Protein AF-A0A6I1F7B3-F1 (afdb_monomer_lite)

pLDDT: mean 81.59, std 12.45, range [43.19, 94.38]

Secondary structure (DSSP, 8-state):
-----EEEEEEE-SS--HHHHHHHHHHHHHHHSGGGTT--EEEEEEEEEEESS-S---SS-TTTHHHHTTTEEEEEEEEETT-SSPEEEEEE-

Sequence (93 aa):
MDILAVVEMKYKYDTNDDPFKKDIVKVKNYIRNPEYKNCLYYLAFIHEVVNPDDKEYSWLTQRDLKWANGQVTELNGYFIEGNDEPVFQIISY

Radius of gyration: 13.92 Å; chains: 1; bounding box: 35×25×32 Å

Foldseek 3Di:
DAPEEDEDEDDDPDPDCVVLVVVLVVVLVLCVDPVHVRAAYEYEYEDADAAADPDDDDPDDPVSCVRQAPRYKYWYWYHYPPDPDIDTDIDHD

Structure (mmCIF, N/CA/C/O backbone):
data_AF-A0A6I1F7B3-F1
#
_entry.id   AF-A0A6I1F7B3-F1
#
loop_
_atom_site.group_PDB
_atom_site.id
_atom_site.type_symbol
_atom_site.label_atom_id
_atom_site.label_alt_id
_atom_site.label_comp_id
_atom_site.label_asym_id
_atom_site.label_entity_id
_atom_site.label_seq_id
_atom_site.pdbx_PDB_ins_code
_atom_site.Cartn_x
_atom_site.Cartn_y
_atom_site.Cartn_z
_atom_site.occupancy
_atom_site.B_iso_or_equiv
_atom_site.auth_seq_id
_atom_site.auth_comp_id
_atom_site.auth_asym_id
_atom_site.auth_atom_id
_atom_site.pdbx_PDB_model_num
ATOM 1 N N . MET A 1 1 ? -14.210 -13.311 15.786 1.00 43.19 1 MET A N 1
ATOM 2 C CA . MET A 1 1 ? -14.213 -13.876 14.427 1.00 43.19 1 MET A CA 1
ATOM 3 C C . MET A 1 1 ? -13.441 -12.895 13.582 1.00 43.19 1 MET A C 1
ATOM 5 O O . MET A 1 1 ? -13.864 -11.757 13.426 1.00 43.19 1 MET A O 1
ATOM 9 N N . ASP A 1 2 ? -12.238 -13.327 13.248 1.00 50.31 2 ASP A N 1
ATOM 10 C CA . ASP A 1 2 ? -11.089 -12.537 12.839 1.00 50.31 2 ASP A CA 1
ATOM 11 C C . ASP A 1 2 ? -11.072 -12.422 11.319 1.00 50.31 2 ASP A C 1
ATOM 13 O O . ASP A 1 2 ? -11.028 -13.436 10.621 1.00 50.31 2 ASP A O 1
ATOM 17 N N . ILE A 1 3 ? -11.140 -11.202 10.788 1.00 52.19 3 ILE A N 1
ATOM 18 C CA . ILE A 1 3 ? -10.854 -11.006 9.370 1.00 52.19 3 ILE A CA 1
ATOM 19 C C . ILE A 1 3 ? -9.333 -11.030 9.207 1.00 52.19 3 ILE A C 1
ATOM 21 O O . ILE A 1 3 ? -8.591 -10.229 9.772 1.00 52.19 3 ILE A O 1
ATOM 25 N N . LEU A 1 4 ? -8.931 -12.063 8.468 1.00 61.84 4 LEU A N 1
ATOM 26 C CA . LEU A 1 4 ? -7.613 -12.685 8.401 1.00 61.84 4 LEU A CA 1
ATOM 27 C C . LEU A 1 4 ? -6.623 -11.925 7.506 1.00 61.84 4 LEU A C 1
ATOM 29 O O . LEU A 1 4 ? -5.424 -11.996 7.732 1.00 61.84 4 LEU A O 1
ATOM 33 N N . ALA A 1 5 ? -7.120 -11.214 6.497 1.00 57.47 5 ALA A N 1
ATOM 34 C CA . ALA A 1 5 ? -6.381 -10.296 5.634 1.00 57.47 5 ALA A CA 1
ATOM 35 C C . ALA A 1 5 ? -7.368 -9.722 4.609 1.00 57.47 5 ALA A C 1
ATOM 37 O O . ALA A 1 5 ? -8.194 -10.463 4.073 1.00 57.47 5 ALA A O 1
ATOM 38 N N . VAL A 1 6 ? -7.265 -8.435 4.284 1.00 63.59 6 VAL A N 1
ATOM 39 C CA . VAL A 1 6 ? -7.798 -7.906 3.018 1.00 63.59 6 VAL A CA 1
ATOM 40 C C . VAL A 1 6 ? -6.617 -7.786 2.071 1.00 63.59 6 VAL A C 1
ATOM 42 O O . VAL A 1 6 ? -5.689 -7.045 2.377 1.00 63.59 6 VAL A O 1
ATOM 45 N N . VAL A 1 7 ? -6.646 -8.534 0.967 1.00 62.53 7 VAL A N 1
ATOM 46 C CA . VAL A 1 7 ? -5.627 -8.481 -0.087 1.00 62.53 7 VAL A CA 1
ATOM 47 C C . VAL A 1 7 ? -6.278 -7.902 -1.333 1.00 62.53 7 VAL A C 1
ATOM 49 O O . VAL A 1 7 ? -7.171 -8.519 -1.916 1.00 62.53 7 VAL A O 1
ATOM 52 N N . GLU A 1 8 ? -5.836 -6.722 -1.747 1.00 60.69 8 GLU A N 1
ATOM 53 C CA . GLU A 1 8 ? -6.196 -6.166 -3.050 1.00 60.69 8 GLU A CA 1
ATOM 54 C C . GLU A 1 8 ? -5.011 -6.338 -3.986 1.00 60.69 8 GLU A C 1
ATOM 56 O O . GLU A 1 8 ? -3.975 -5.728 -3.760 1.00 60.69 8 GLU A O 1
ATOM 61 N N . MET A 1 9 ? -5.164 -7.189 -5.006 1.00 57.03 9 MET A N 1
ATOM 62 C CA . MET A 1 9 ? -4.194 -7.351 -6.089 1.00 57.03 9 MET A CA 1
ATOM 63 C C . MET A 1 9 ? -4.711 -6.663 -7.343 1.00 57.03 9 MET A C 1
ATOM 65 O O . MET A 1 9 ? -5.813 -6.961 -7.816 1.00 57.03 9 MET A O 1
ATOM 69 N N . LYS A 1 10 ? -3.903 -5.768 -7.910 1.00 63.28 10 LYS A N 1
ATOM 70 C CA . LYS A 1 10 ? -4.193 -5.150 -9.205 1.00 63.28 10 LYS A CA 1
ATOM 71 C C . LYS A 1 10 ? -2.994 -5.231 -10.132 1.00 63.28 10 LYS A C 1
ATOM 73 O O . LYS A 1 10 ? -1.880 -4.900 -9.749 1.00 63.28 10 LYS A O 1
ATOM 78 N N . TYR A 1 11 ? -3.292 -5.638 -11.361 1.00 56.94 11 TYR A N 1
ATOM 79 C CA . TYR A 1 11 ? -2.395 -5.640 -12.508 1.00 56.94 11 TYR A CA 1
ATOM 80 C C . TYR A 1 11 ? -2.776 -4.479 -13.428 1.00 56.94 11 TYR A C 1
ATOM 82 O O . TYR A 1 11 ? -3.934 -4.408 -13.866 1.00 56.94 11 TYR A O 1
ATOM 90 N N . LYS A 1 12 ? -1.852 -3.545 -13.680 1.00 59.09 12 LYS A N 1
ATOM 91 C CA . LYS A 1 12 ? -2.095 -2.377 -14.541 1.00 59.09 12 LYS A CA 1
ATOM 92 C C . LYS A 1 12 ? -0.841 -1.991 -15.321 1.00 59.09 12 LYS A C 1
ATOM 94 O O . LYS A 1 12 ? 0.198 -1.730 -14.729 1.00 59.09 12 LYS A O 1
ATOM 99 N N . TYR A 1 13 ? -1.008 -1.898 -16.638 1.00 55.31 13 TYR A N 1
ATOM 100 C CA . TYR A 1 13 ? -0.026 -1.421 -17.614 1.00 55.31 13 TYR A CA 1
ATOM 101 C C . TYR A 1 13 ? -0.346 0.035 -18.009 1.00 55.31 13 TYR A C 1
ATOM 103 O O . TYR A 1 13 ? -0.593 0.348 -19.168 1.00 55.31 13 TYR A O 1
ATOM 111 N N . ASP A 1 14 ? -0.498 0.928 -17.032 1.00 56.38 14 ASP A N 1
ATOM 112 C CA . ASP A 1 14 ? -0.814 2.335 -17.305 1.00 56.38 14 ASP A CA 1
ATOM 113 C C . ASP A 1 14 ? -0.143 3.230 -16.260 1.00 56.38 14 ASP A C 1
ATOM 115 O O . ASP A 1 14 ? -0.014 2.841 -15.104 1.00 56.38 14 ASP A O 1
ATOM 119 N N . THR A 1 15 ? 0.226 4.446 -16.659 1.00 60.75 15 THR A N 1
ATOM 120 C CA . THR A 1 15 ? 0.827 5.483 -15.792 1.00 60.75 15 THR A CA 1
ATOM 121 C C . THR A 1 15 ? -0.179 6.106 -14.817 1.00 60.75 15 THR A C 1
ATOM 123 O O . THR A 1 15 ? 0.138 7.032 -14.070 1.00 60.75 15 THR A O 1
ATOM 126 N N . ASN A 1 16 ? -1.429 5.640 -14.847 1.00 75.88 16 ASN A N 1
ATOM 127 C CA . ASN A 1 16 ? -2.490 6.143 -13.999 1.00 75.88 16 ASN A CA 1
ATOM 128 C C . ASN A 1 16 ? -2.517 5.437 -12.636 1.00 75.88 16 ASN A C 1
ATOM 130 O O . ASN A 1 16 ? -3.072 4.343 -12.495 1.00 75.88 16 ASN A O 1
ATOM 134 N N . ASP A 1 17 ? -2.031 6.144 -11.616 1.00 81.50 17 ASP A N 1
ATOM 135 C CA . ASP A 1 17 ? -2.011 5.679 -10.226 1.00 81.50 17 ASP A CA 1
ATOM 136 C C . ASP A 1 17 ? -3.375 5.691 -9.511 1.00 81.50 17 ASP A C 1
ATOM 138 O O . ASP A 1 17 ? -3.510 5.159 -8.403 1.00 81.50 17 ASP A O 1
ATOM 142 N N . ASP A 1 18 ? -4.405 6.325 -10.082 1.00 84.50 18 ASP A N 1
ATOM 143 C CA . ASP A 1 18 ? -5.720 6.485 -9.440 1.00 84.50 18 ASP A CA 1
ATOM 144 C C . ASP A 1 18 ? -6.319 5.186 -8.884 1.00 84.50 18 ASP A C 1
ATOM 146 O O . ASP A 1 18 ? -6.937 5.214 -7.814 1.00 84.50 18 ASP A O 1
ATOM 150 N N . PRO A 1 19 ? -6.191 4.032 -9.559 1.00 80.69 19 PRO A N 1
ATOM 151 C CA . PRO A 1 19 ? -6.719 2.781 -9.046 1.00 80.69 19 PRO A CA 1
ATOM 152 C C . PRO A 1 19 ? -6.021 2.298 -7.773 1.00 80.69 19 PRO A C 1
ATOM 154 O O . PRO A 1 19 ? -6.716 1.751 -6.920 1.00 80.69 19 PRO A O 1
ATOM 157 N N . PHE A 1 20 ? -4.708 2.520 -7.641 1.00 84.25 20 PHE A N 1
ATOM 158 C CA . PHE A 1 20 ? -3.942 2.214 -6.429 1.00 84.25 20 PHE A CA 1
ATOM 159 C C . PHE A 1 20 ? -4.337 3.178 -5.303 1.00 84.25 20 PHE A C 1
ATOM 161 O O . PHE A 1 20 ? -4.659 2.763 -4.191 1.00 84.25 20 PHE A O 1
ATOM 168 N N . LYS A 1 21 ? -4.466 4.476 -5.615 1.00 88.94 21 LYS A N 1
ATOM 169 C CA . LYS A 1 21 ? -4.927 5.500 -4.656 1.00 88.94 21 LYS A CA 1
ATOM 170 C C . LYS A 1 21 ? -6.331 5.212 -4.116 1.00 88.94 21 LYS A C 1
ATOM 172 O O . LYS A 1 21 ? -6.593 5.416 -2.930 1.00 88.94 21 LYS A O 1
ATOM 177 N N . LYS A 1 22 ? -7.244 4.725 -4.963 1.00 88.56 22 LYS A N 1
ATOM 178 C CA . LYS A 1 22 ? -8.602 4.325 -4.550 1.00 88.56 22 LYS A CA 1
ATOM 179 C C . LYS A 1 22 ? -8.588 3.157 -3.563 1.00 88.56 22 LYS A C 1
ATOM 181 O O . LYS A 1 22 ? -9.372 3.178 -2.615 1.00 88.56 22 LYS A O 1
ATOM 186 N N . ASP A 1 23 ? -7.690 2.199 -3.751 1.00 87.81 23 ASP A N 1
ATOM 187 C CA . ASP A 1 23 ? -7.534 1.046 -2.857 1.00 87.81 23 ASP A CA 1
ATOM 188 C C . ASP A 1 23 ? -6.966 1.456 -1.496 1.00 87.81 23 ASP A C 1
ATOM 190 O O . ASP A 1 23 ? -7.504 1.076 -0.457 1.00 87.81 23 ASP A O 1
ATOM 194 N N . ILE A 1 24 ? -5.987 2.366 -1.472 1.00 91.56 24 ILE A N 1
ATOM 195 C CA . ILE A 1 24 ? -5.481 2.956 -0.220 1.00 91.56 24 ILE A CA 1
ATOM 196 C C . ILE A 1 24 ? -6.620 3.626 0.565 1.00 91.56 24 ILE A C 1
ATOM 198 O O . ILE A 1 24 ? -6.768 3.420 1.772 1.00 91.56 24 ILE A O 1
ATOM 202 N N . VAL A 1 25 ? -7.470 4.410 -0.112 1.00 93.31 25 VAL A N 1
ATOM 203 C CA . VAL A 1 25 ? -8.642 5.045 0.519 1.00 93.31 25 VAL A CA 1
ATOM 204 C C . VAL A 1 25 ? -9.631 3.999 1.036 1.00 93.31 25 VAL A C 1
ATOM 206 O O . VAL A 1 25 ? -10.194 4.168 2.121 1.00 93.31 25 VAL A O 1
ATOM 209 N N . LYS A 1 26 ? -9.839 2.914 0.291 1.00 89.75 26 LYS A N 1
ATOM 210 C CA . LYS A 1 26 ? -10.726 1.819 0.686 1.00 89.75 26 LYS A CA 1
ATOM 211 C C . LYS A 1 26 ? -10.215 1.103 1.941 1.00 89.75 26 LYS A C 1
ATOM 213 O O . LYS A 1 26 ? -10.977 0.982 2.900 1.00 89.75 26 LYS A O 1
ATOM 218 N N . VAL A 1 27 ? -8.935 0.734 1.990 1.00 90.31 27 VAL A N 1
ATOM 219 C CA . VAL A 1 27 ? -8.298 0.124 3.173 1.00 90.31 27 VAL A CA 1
ATOM 220 C C . VAL A 1 27 ? -8.366 1.050 4.385 1.00 90.31 27 VAL A C 1
ATOM 222 O O . VAL A 1 27 ? -8.778 0.631 5.467 1.00 90.31 27 VAL A O 1
ATOM 225 N N . LYS A 1 28 ? -8.083 2.342 4.201 1.00 93.00 28 LYS A N 1
ATOM 226 C CA . LYS A 1 28 ? -8.233 3.348 5.259 1.00 93.00 28 LYS A CA 1
ATOM 227 C C . LYS A 1 28 ? -9.652 3.407 5.824 1.00 93.00 28 LYS A C 1
ATOM 229 O O . LYS A 1 28 ? -9.831 3.598 7.028 1.00 93.00 28 LYS A O 1
ATOM 234 N N . ASN A 1 29 ? -10.666 3.270 4.972 1.00 92.12 29 ASN A N 1
ATOM 235 C CA . ASN A 1 29 ? -12.060 3.238 5.408 1.00 92.12 29 ASN A CA 1
ATOM 236 C C . ASN A 1 29 ? -12.391 1.943 6.160 1.00 92.12 29 ASN A C 1
ATOM 238 O O . ASN A 1 29 ? -13.131 2.007 7.141 1.00 92.12 29 ASN A O 1
ATOM 242 N N . TYR A 1 30 ? -11.819 0.802 5.764 1.00 88.94 30 TYR A N 1
ATOM 243 C CA . TYR A 1 30 ? -11.976 -0.447 6.510 1.00 88.94 30 TYR A CA 1
ATOM 244 C C . TYR A 1 30 ? -11.355 -0.378 7.902 1.00 88.94 30 TYR A C 1
ATOM 246 O O . TYR A 1 30 ? -12.042 -0.695 8.867 1.00 88.94 30 TYR A O 1
ATOM 254 N N . ILE A 1 31 ? -10.134 0.144 8.034 1.00 89.19 31 ILE A N 1
ATOM 255 C CA . ILE A 1 31 ? -9.467 0.321 9.338 1.00 8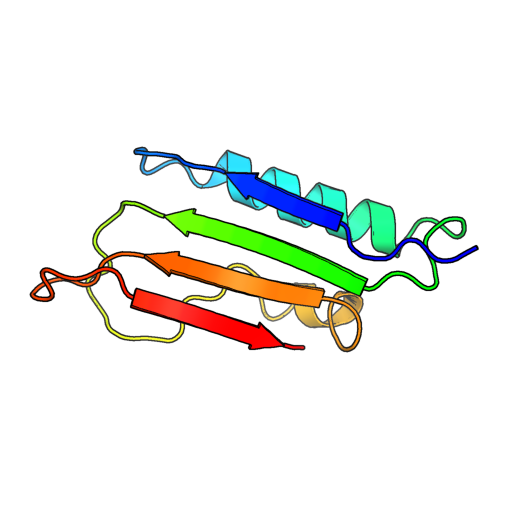9.19 31 ILE A CA 1
ATOM 256 C C . ILE A 1 31 ? -10.299 1.174 10.299 1.00 89.19 31 ILE A C 1
ATOM 258 O O . ILE A 1 31 ? -10.323 0.940 11.505 1.00 89.19 31 ILE A O 1
ATOM 262 N N . ARG A 1 32 ? -11.011 2.169 9.766 1.00 90.69 32 ARG A N 1
ATOM 263 C CA . ARG A 1 32 ? -11.877 3.056 10.553 1.00 90.69 32 ARG A CA 1
ATOM 264 C C . ARG A 1 32 ? -13.227 2.441 10.909 1.00 90.69 32 ARG A C 1
ATOM 266 O O . ARG A 1 32 ? -13.924 3.009 11.747 1.00 90.69 32 ARG A O 1
ATOM 273 N N . ASN A 1 33 ? -13.618 1.335 10.282 1.00 88.19 33 ASN A N 1
ATOM 274 C CA . ASN A 1 33 ? -14.871 0.662 10.586 1.00 88.19 33 ASN A CA 1
ATOM 275 C C . ASN A 1 33 ? -14.698 -0.198 11.856 1.00 88.19 33 ASN A C 1
ATOM 277 O O . ASN A 1 33 ? -13.867 -1.109 11.860 1.00 88.19 33 ASN A O 1
ATOM 281 N N . PRO A 1 34 ? -15.492 0.033 12.923 1.00 86.00 34 PRO A N 1
ATOM 282 C CA . PRO A 1 34 ? -15.423 -0.754 14.156 1.00 86.00 34 PRO A CA 1
ATOM 283 C C . PRO A 1 34 ? -15.588 -2.266 13.955 1.00 86.00 34 PRO A C 1
ATOM 285 O O . PRO A 1 34 ? -15.037 -3.042 14.735 1.00 86.00 34 PRO A O 1
ATOM 288 N N . GLU A 1 35 ? -16.306 -2.681 12.908 1.00 84.62 35 GLU A N 1
ATOM 289 C CA . GLU A 1 35 ? -16.496 -4.087 12.530 1.00 84.62 35 GLU A CA 1
ATOM 290 C C . GLU A 1 35 ? -15.175 -4.781 12.150 1.00 84.62 35 GLU A C 1
ATOM 292 O O . GLU A 1 35 ? -15.024 -5.983 12.355 1.00 84.62 35 GLU A O 1
ATOM 297 N N . TYR A 1 36 ? -14.184 -4.015 11.680 1.00 81.25 36 TYR A N 1
ATOM 298 C CA . TYR A 1 36 ? -12.897 -4.508 11.180 1.00 81.25 36 TYR A CA 1
ATOM 299 C C . TYR A 1 36 ? -11.700 -4.054 12.032 1.00 81.25 36 TYR A C 1
ATOM 301 O O . TYR A 1 36 ? -10.551 -4.097 11.587 1.00 81.25 36 TYR A O 1
ATOM 309 N N . LYS A 1 37 ? -11.950 -3.644 13.282 1.00 76.56 37 LYS A N 1
ATOM 310 C CA . LYS A 1 37 ? -10.943 -3.117 14.222 1.00 76.56 37 LYS A CA 1
ATOM 311 C C . LYS A 1 37 ? -9.698 -4.007 14.386 1.00 76.56 37 LYS A C 1
ATOM 313 O O . LYS A 1 37 ? -8.612 -3.482 14.605 1.00 76.56 37 LYS A O 1
ATOM 318 N N . ASN A 1 38 ? -9.857 -5.329 14.330 1.00 81.25 38 ASN A N 1
ATOM 319 C CA . ASN A 1 38 ? -8.795 -6.293 14.645 1.00 81.25 38 ASN A CA 1
ATOM 320 C C . ASN A 1 38 ? -8.155 -6.932 13.397 1.00 81.25 38 ASN A C 1
ATOM 322 O O . ASN A 1 38 ? -7.539 -7.987 13.514 1.00 81.25 38 ASN A O 1
ATOM 326 N N . CYS A 1 39 ? -8.325 -6.348 12.208 1.00 86.06 39 CYS A N 1
ATOM 327 C CA . CYS A 1 39 ? -7.768 -6.919 10.978 1.00 86.06 39 CYS A CA 1
ATOM 328 C C . CYS A 1 39 ? -6.355 -6.399 10.701 1.00 86.06 39 CYS A C 1
ATOM 330 O O . CYS A 1 39 ? -6.038 -5.248 11.011 1.00 86.06 39 CYS A O 1
ATOM 332 N N . LEU A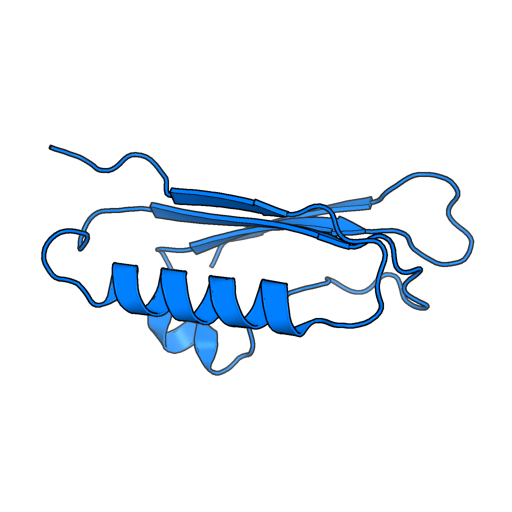 1 40 ? -5.556 -7.233 10.036 1.00 87.69 40 LEU A N 1
ATOM 333 C CA . LEU A 1 40 ? -4.370 -6.807 9.297 1.00 87.69 40 LEU A CA 1
ATOM 334 C C . LEU A 1 40 ? -4.745 -6.598 7.826 1.00 87.69 40 LEU A C 1
ATOM 336 O O . LEU A 1 40 ? -5.585 -7.315 7.272 1.00 87.69 40 LEU A O 1
ATOM 340 N N . TYR A 1 41 ? -4.125 -5.612 7.193 1.00 88.81 41 TYR A N 1
ATOM 341 C CA . TYR A 1 41 ? -4.445 -5.185 5.838 1.00 88.81 41 TYR A CA 1
ATOM 342 C C . TYR A 1 41 ? -3.214 -5.302 4.950 1.00 88.81 41 TYR A C 1
ATOM 344 O O . T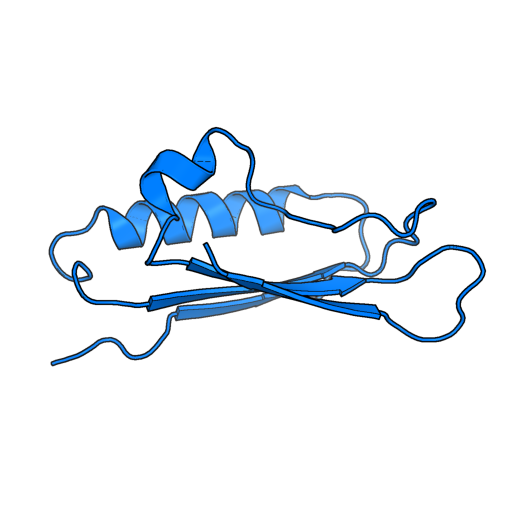YR A 1 41 ? -2.130 -4.869 5.329 1.00 88.81 41 TYR A O 1
ATOM 352 N N . TYR A 1 42 ? -3.388 -5.859 3.754 1.00 89.06 42 TYR A N 1
ATOM 353 C CA . TYR A 1 42 ? -2.306 -6.049 2.798 1.00 89.06 42 TYR A CA 1
ATOM 354 C C . TYR A 1 42 ? -2.628 -5.302 1.504 1.00 89.06 42 TYR A C 1
ATOM 356 O O . TYR A 1 42 ? -3.614 -5.595 0.825 1.00 89.06 42 TYR A O 1
ATOM 364 N N . LEU A 1 43 ? -1.787 -4.333 1.156 1.00 89.12 43 LEU A N 1
ATOM 365 C CA . LEU A 1 43 ? -1.850 -3.623 -0.120 1.00 89.12 43 LEU A CA 1
ATOM 366 C C . LEU A 1 43 ? -0.888 -4.308 -1.089 1.00 89.12 43 LEU A C 1
ATOM 368 O O . LEU A 1 43 ? 0.318 -4.195 -0.907 1.00 89.12 43 LEU A O 1
ATOM 372 N N . ALA A 1 44 ? -1.402 -5.051 -2.074 1.00 87.94 44 ALA A N 1
ATOM 373 C CA . ALA A 1 44 ? -0.576 -5.821 -3.001 1.00 87.94 44 ALA A CA 1
ATOM 374 C C . ALA A 1 44 ? -0.609 -5.220 -4.410 1.00 87.94 44 ALA A C 1
ATOM 376 O O . ALA A 1 44 ? -1.565 -5.396 -5.168 1.00 87.94 44 ALA A O 1
ATOM 377 N N . PHE A 1 45 ? 0.447 -4.511 -4.792 1.00 85.56 45 PHE A N 1
ATOM 378 C CA . PHE A 1 45 ? 0.472 -3.753 -6.036 1.00 85.56 45 PHE A CA 1
ATOM 379 C C . PHE A 1 45 ? 1.602 -4.214 -6.945 1.00 85.56 45 PHE A C 1
ATOM 381 O O . PHE A 1 45 ? 2.762 -4.213 -6.550 1.00 85.56 45 PHE A O 1
ATOM 388 N N . ILE A 1 46 ? 1.254 -4.580 -8.180 1.00 84.88 46 ILE A N 1
ATOM 389 C CA . ILE A 1 46 ? 2.222 -4.800 -9.255 1.00 84.88 46 ILE A CA 1
ATOM 390 C C . ILE A 1 46 ? 2.120 -3.607 -10.204 1.00 84.88 46 ILE A C 1
ATOM 392 O O . ILE A 1 46 ? 1.079 -3.401 -10.836 1.00 84.88 46 ILE A O 1
ATOM 396 N N . HIS A 1 47 ? 3.185 -2.816 -10.276 1.00 80.81 47 HIS A N 1
ATOM 397 C CA . HIS A 1 47 ? 3.284 -1.636 -11.120 1.00 80.81 47 HIS A CA 1
ATOM 398 C C . HIS A 1 47 ? 4.260 -1.899 -12.267 1.00 80.81 47 HIS A C 1
ATOM 400 O O . HIS A 1 47 ? 5.475 -1.872 -12.086 1.00 80.81 47 HIS A O 1
ATOM 406 N N . GLU A 1 48 ? 3.734 -2.148 -13.466 1.00 74.25 48 GLU A N 1
ATOM 407 C CA . GLU A 1 48 ? 4.543 -2.425 -14.663 1.00 74.25 48 GLU A CA 1
ATOM 408 C C . GLU A 1 48 ? 5.038 -1.146 -15.356 1.00 74.25 48 GLU A C 1
ATOM 410 O O . GLU A 1 48 ? 5.006 -1.022 -16.579 1.00 74.25 48 GLU A O 1
ATOM 415 N N . VAL A 1 49 ? 5.477 -0.169 -14.563 1.00 71.62 49 VAL A N 1
ATOM 416 C CA . VAL A 1 49 ? 6.181 1.017 -15.051 1.00 71.62 49 VAL A CA 1
ATOM 417 C C . VAL A 1 49 ? 7.623 0.918 -14.581 1.00 71.62 49 VAL A C 1
ATOM 419 O O . VAL A 1 49 ? 7.891 0.591 -13.426 1.00 71.62 49 VAL A O 1
ATOM 422 N N . VAL A 1 50 ? 8.553 1.174 -15.498 1.00 75.00 50 VAL A N 1
ATOM 423 C CA . VAL A 1 50 ? 9.985 1.165 -15.202 1.00 75.00 50 VAL A CA 1
ATOM 424 C C . VAL A 1 50 ? 10.302 2.371 -14.320 1.00 75.00 50 VAL A C 1
ATOM 426 O O . VAL A 1 50 ? 10.216 3.515 -14.769 1.00 75.00 50 VAL A O 1
ATOM 429 N N . ASN A 1 51 ? 10.643 2.117 -13.058 1.00 74.62 51 ASN A N 1
ATOM 430 C CA . ASN A 1 51 ? 11.141 3.143 -12.154 1.00 74.62 51 ASN A CA 1
ATOM 431 C C . ASN A 1 51 ? 12.594 3.493 -12.515 1.00 74.62 51 ASN A C 1
ATOM 433 O O . ASN A 1 51 ? 13.406 2.585 -12.701 1.00 74.62 51 ASN A O 1
ATOM 437 N N . PRO A 1 52 ? 12.951 4.787 -12.563 1.00 70.62 52 PRO A N 1
ATOM 438 C CA . PRO A 1 52 ? 14.314 5.216 -12.882 1.00 70.62 52 PRO A CA 1
ATOM 439 C C . PRO A 1 52 ? 15.315 4.957 -11.739 1.00 70.62 52 PRO A C 1
ATOM 441 O O . PRO A 1 52 ? 16.522 4.951 -11.965 1.00 70.62 52 PRO A O 1
ATOM 444 N N . ASP A 1 53 ? 14.826 4.725 -10.513 1.00 73.25 53 ASP A N 1
ATOM 445 C CA . ASP A 1 53 ? 15.641 4.624 -9.301 1.00 73.25 53 ASP A CA 1
ATOM 446 C C . ASP A 1 53 ? 15.313 3.348 -8.503 1.00 73.25 53 ASP A C 1
ATOM 448 O O . ASP A 1 53 ? 14.146 2.988 -8.347 1.00 73.25 53 ASP A O 1
ATOM 452 N N . ASP A 1 54 ? 16.330 2.746 -7.875 1.00 65.69 54 ASP A N 1
ATOM 453 C CA . ASP A 1 54 ? 16.214 1.620 -6.925 1.00 65.69 54 ASP A CA 1
ATOM 454 C C . ASP A 1 54 ? 15.925 2.080 -5.483 1.00 65.69 54 ASP A C 1
ATOM 456 O O . ASP A 1 54 ? 16.573 1.688 -4.512 1.00 65.69 54 ASP A O 1
ATOM 460 N N . LYS A 1 55 ? 14.988 3.016 -5.327 1.00 68.19 55 LYS A N 1
ATOM 461 C CA . LYS A 1 55 ? 14.531 3.436 -3.995 1.00 68.19 55 LYS A CA 1
ATOM 462 C C . LYS A 1 55 ? 13.358 2.575 -3.550 1.00 68.19 55 LYS A C 1
ATOM 464 O O . LYS A 1 55 ? 12.581 2.104 -4.374 1.00 68.19 55 LYS A O 1
ATOM 469 N N . GLU A 1 56 ? 13.210 2.439 -2.231 1.00 69.50 56 GLU A N 1
ATOM 470 C CA . GLU A 1 56 ? 12.016 1.853 -1.623 1.00 69.50 56 GLU A CA 1
ATOM 471 C C . GLU A 1 56 ? 10.761 2.524 -2.188 1.00 69.50 56 GLU A C 1
ATOM 473 O O . GLU A 1 56 ? 10.593 3.745 -2.105 1.00 69.50 56 GLU A O 1
ATOM 478 N N . TYR A 1 57 ? 9.908 1.710 -2.804 1.00 80.75 57 TYR A N 1
ATOM 479 C CA . TYR A 1 57 ? 8.743 2.165 -3.539 1.00 80.75 57 TYR A CA 1
ATOM 480 C C . TYR A 1 57 ? 7.506 1.927 -2.678 1.00 80.75 57 TYR A C 1
ATOM 482 O O . TYR A 1 57 ? 6.874 0.876 -2.752 1.00 80.75 57 TYR A O 1
ATOM 490 N N . SER A 1 58 ? 7.195 2.901 -1.820 1.00 89.12 58 SER A N 1
ATOM 491 C CA . SER A 1 58 ? 5.991 2.891 -0.984 1.00 89.12 58 SER A CA 1
ATOM 492 C C . SER A 1 58 ? 4.877 3.724 -1.611 1.00 89.12 58 SER A C 1
ATOM 494 O O . SER A 1 58 ? 5.084 4.856 -2.061 1.00 89.12 58 SER A O 1
ATOM 496 N N . TRP A 1 59 ? 3.670 3.171 -1.584 1.00 89.56 59 TRP A N 1
ATOM 497 C CA . TRP A 1 59 ? 2.442 3.851 -1.975 1.00 89.56 59 TRP A CA 1
ATOM 498 C C . TRP A 1 59 ? 1.844 4.689 -0.843 1.00 89.56 59 TRP A C 1
ATOM 500 O O . TRP A 1 59 ? 1.042 5.597 -1.101 1.00 89.56 59 TRP A O 1
ATOM 510 N N . LEU A 1 60 ? 2.204 4.402 0.411 1.00 92.00 60 LEU A N 1
ATOM 511 C CA . LEU A 1 60 ? 1.741 5.157 1.565 1.00 92.00 60 LEU A CA 1
ATOM 512 C C . LEU A 1 60 ? 2.605 6.395 1.799 1.00 92.00 60 LEU A C 1
ATOM 514 O O . LEU A 1 60 ? 3.826 6.360 1.925 1.00 92.00 60 LEU A O 1
ATOM 518 N N . THR A 1 61 ? 1.942 7.541 1.929 1.00 92.25 61 THR A N 1
ATOM 519 C CA . THR A 1 61 ? 2.637 8.774 2.299 1.00 92.25 61 THR A CA 1
ATOM 520 C C . THR A 1 61 ? 2.933 8.801 3.800 1.00 92.25 61 THR A C 1
ATOM 522 O O . THR A 1 61 ? 2.257 8.154 4.600 1.00 92.25 61 THR A O 1
ATOM 525 N N . GLN A 1 62 ? 3.837 9.685 4.230 1.00 91.62 62 GLN A N 1
ATOM 526 C CA . GLN A 1 62 ? 4.064 9.978 5.657 1.00 91.62 62 GLN A CA 1
ATOM 527 C C . GLN A 1 62 ? 2.773 10.331 6.424 1.00 91.62 62 GLN A C 1
ATOM 529 O O . GLN A 1 62 ? 2.645 10.08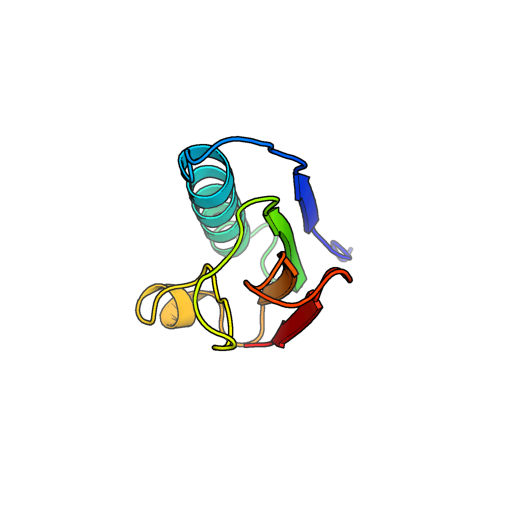5 7.624 1.00 91.62 62 GLN A O 1
ATOM 534 N N . ARG A 1 63 ? 1.774 10.908 5.741 1.00 93.31 63 ARG A N 1
ATOM 535 C CA . ARG A 1 63 ? 0.465 11.201 6.339 1.00 93.31 63 ARG A CA 1
ATOM 536 C C . ARG A 1 63 ? -0.339 9.930 6.606 1.00 93.31 63 ARG A C 1
ATOM 538 O O . ARG A 1 63 ? -1.132 9.917 7.551 1.00 93.31 63 ARG A O 1
ATOM 545 N N . ASP A 1 64 ? -0.175 8.909 5.776 1.00 94.38 64 ASP A N 1
ATOM 546 C CA . ASP A 1 64 ? -0.926 7.665 5.872 1.00 94.38 64 ASP A CA 1
ATOM 547 C C . ASP A 1 64 ? -0.406 6.740 6.970 1.00 94.38 64 ASP A C 1
ATOM 549 O O . ASP A 1 64 ? -1.203 6.054 7.610 1.00 94.38 64 ASP A O 1
ATOM 553 N N . LEU A 1 65 ? 0.873 6.862 7.330 1.00 93.31 65 LEU A N 1
ATOM 554 C CA . LEU A 1 65 ? 1.459 6.147 8.470 1.00 93.31 65 LEU A CA 1
ATOM 555 C C . LEU A 1 65 ? 0.703 6.387 9.785 1.00 93.31 65 LEU A C 1
ATOM 557 O O . LEU A 1 65 ? 0.627 5.502 10.628 1.00 93.31 65 LEU A O 1
ATOM 561 N N . LYS A 1 66 ? 0.037 7.541 9.938 1.00 94.00 66 LYS A N 1
ATOM 562 C CA . LYS A 1 66 ? -0.796 7.845 11.117 1.00 94.00 66 LYS A CA 1
ATOM 563 C C . LYS A 1 66 ? -1.942 6.856 11.348 1.00 94.00 66 LYS A C 1
ATOM 565 O O . LYS A 1 66 ? -2.435 6.780 12.468 1.00 94.00 66 LYS A O 1
ATOM 570 N N . TRP A 1 67 ? -2.427 6.194 10.298 1.00 92.81 67 TRP A N 1
ATOM 571 C CA . TRP A 1 67 ? -3.502 5.202 10.390 1.00 92.81 67 TRP A CA 1
ATOM 572 C C . TRP A 1 67 ? -3.050 3.791 10.001 1.00 92.81 67 TRP A C 1
ATOM 574 O O . TRP A 1 67 ? -3.740 2.841 10.344 1.00 92.81 67 TRP A O 1
ATOM 584 N N . ALA A 1 68 ? -1.932 3.653 9.288 1.00 92.50 68 ALA A N 1
ATOM 585 C CA . ALA A 1 68 ? -1.446 2.376 8.776 1.00 92.50 68 ALA A CA 1
ATOM 586 C C . ALA A 1 68 ? -0.518 1.619 9.748 1.00 92.50 68 ALA A C 1
ATOM 588 O O . ALA A 1 68 ? -0.429 0.395 9.674 1.00 92.50 68 ALA A O 1
ATOM 589 N N . ASN A 1 69 ? 0.157 2.334 10.655 1.00 91.69 69 ASN A N 1
ATOM 590 C CA . ASN A 1 69 ? 1.182 1.778 11.542 1.00 91.69 69 ASN A CA 1
ATOM 591 C C . ASN A 1 69 ? 0.631 0.661 12.449 1.00 91.69 69 ASN A C 1
ATOM 593 O O . ASN A 1 69 ? -0.335 0.867 13.188 1.00 91.69 69 ASN A O 1
ATOM 597 N N . GLY A 1 70 ? 1.260 -0.511 12.411 1.00 90.19 70 GLY A N 1
ATOM 598 C CA . GLY A 1 70 ? 0.864 -1.734 13.105 1.00 90.19 70 GLY A CA 1
ATOM 599 C C . GLY A 1 70 ? -0.321 -2.480 12.485 1.00 90.19 70 GLY A C 1
ATOM 600 O O . GLY A 1 70 ? -0.781 -3.457 13.077 1.00 90.19 70 GLY A O 1
ATOM 601 N N . GLN A 1 71 ? -0.859 -2.022 11.348 1.00 90.50 71 GLN A N 1
ATOM 602 C CA . GLN A 1 71 ? -2.072 -2.592 10.744 1.00 90.50 71 GLN A CA 1
ATOM 603 C C . GLN A 1 71 ? -1.946 -2.895 9.250 1.00 90.50 71 GLN A C 1
ATOM 605 O O . GLN A 1 71 ? -2.750 -3.676 8.741 1.00 90.50 71 GLN A O 1
ATOM 610 N N . VAL A 1 72 ? -0.987 -2.292 8.541 1.00 92.38 72 VAL A N 1
ATOM 611 C CA . VAL A 1 72 ? -0.862 -2.406 7.083 1.00 92.38 72 VAL A CA 1
ATOM 612 C C . VAL A 1 72 ? 0.516 -2.924 6.683 1.00 92.38 72 VAL A C 1
ATOM 614 O O . VAL A 1 72 ? 1.541 -2.452 7.173 1.00 92.38 72 VAL A O 1
ATOM 617 N N . THR A 1 73 ? 0.528 -3.844 5.724 1.00 92.69 73 THR A N 1
ATOM 618 C CA . THR A 1 73 ? 1.725 -4.287 5.007 1.00 92.69 73 THR A CA 1
ATOM 619 C C . THR A 1 73 ? 1.548 -4.026 3.511 1.00 92.69 73 THR A C 1
ATOM 621 O O . THR A 1 73 ? 0.538 -4.409 2.921 1.00 92.69 73 THR A O 1
ATOM 624 N N . GLU A 1 74 ? 2.526 -3.384 2.882 1.00 92.31 74 GLU A N 1
ATOM 625 C CA . GLU A 1 74 ? 2.624 -3.265 1.427 1.00 92.31 74 GLU A CA 1
ATOM 626 C C . GLU A 1 74 ? 3.394 -4.457 0.843 1.00 92.31 74 GLU A C 1
ATOM 628 O O . GLU A 1 74 ? 4.434 -4.856 1.369 1.00 92.31 74 GLU A O 1
ATOM 633 N N . LEU A 1 75 ? 2.875 -5.016 -0.248 1.00 91.44 75 LEU A N 1
ATOM 634 C CA . LEU A 1 75 ? 3.468 -6.079 -1.055 1.00 91.44 75 LEU A CA 1
ATOM 635 C C . LEU A 1 75 ? 3.620 -5.542 -2.485 1.00 91.44 75 LEU A C 1
ATOM 637 O O . LEU A 1 75 ? 2.678 -5.581 -3.278 1.00 91.44 75 LEU A O 1
ATOM 641 N N . ASN A 1 76 ? 4.792 -5.009 -2.801 1.00 88.94 76 ASN A N 1
ATOM 642 C CA . ASN A 1 76 ? 5.041 -4.278 -4.037 1.00 88.94 76 ASN A CA 1
ATOM 643 C C . ASN A 1 76 ? 5.821 -5.139 -5.035 1.00 88.94 76 ASN A C 1
ATOM 645 O O . ASN A 1 76 ? 6.780 -5.815 -4.670 1.00 88.94 76 ASN A O 1
ATOM 649 N N . GLY A 1 77 ? 5.406 -5.100 -6.297 1.00 88.12 77 GLY A N 1
ATOM 650 C CA . GLY A 1 77 ? 6.140 -5.613 -7.448 1.00 88.12 77 GLY A CA 1
ATOM 651 C C . GLY A 1 77 ? 6.318 -4.496 -8.471 1.00 88.12 77 GLY A C 1
ATOM 652 O O . GLY A 1 77 ? 5.342 -3.829 -8.808 1.00 88.12 77 GLY A O 1
ATOM 653 N N . TYR A 1 78 ? 7.533 -4.255 -8.951 1.00 86.19 78 TYR A N 1
ATOM 654 C CA . TYR A 1 78 ? 7.809 -3.206 -9.940 1.00 86.19 78 TYR A CA 1
ATOM 655 C C . TYR A 1 78 ? 9.072 -3.510 -10.750 1.00 86.19 78 TYR A C 1
ATOM 657 O O . TYR A 1 78 ? 9.845 -4.399 -10.399 1.00 86.19 78 TYR A O 1
ATOM 665 N N . PHE A 1 79 ? 9.288 -2.770 -11.836 1.00 86.12 79 PHE A N 1
ATOM 666 C CA . PHE A 1 79 ? 10.499 -2.864 -12.656 1.00 86.12 79 PHE A CA 1
ATOM 667 C C . PHE A 1 79 ? 11.404 -1.657 -12.411 1.00 86.12 79 PHE A C 1
ATOM 669 O O . PHE A 1 79 ? 10.913 -0.557 -12.158 1.00 86.12 79 PHE A O 1
ATOM 676 N N . ILE A 1 80 ? 12.719 -1.853 -12.497 1.00 87.69 80 ILE A N 1
ATOM 677 C CA . ILE A 1 80 ? 13.729 -0.792 -12.368 1.00 87.69 80 ILE A CA 1
ATOM 678 C C . ILE A 1 80 ? 14.492 -0.691 -13.685 1.00 87.69 80 ILE A C 1
ATOM 680 O O . ILE A 1 80 ? 14.780 -1.705 -14.319 1.00 87.69 80 ILE A O 1
ATOM 684 N N . GLU A 1 81 ? 14.826 0.527 -14.103 1.00 84.56 81 GLU A N 1
ATOM 685 C CA . GLU A 1 81 ? 15.623 0.758 -15.304 1.00 84.56 81 GLU A CA 1
ATOM 686 C C . GLU A 1 81 ? 16.975 0.028 -15.225 1.00 84.56 81 GLU A C 1
ATOM 688 O O . GLU A 1 81 ? 17.713 0.140 -14.248 1.00 84.56 81 GLU A O 1
ATOM 693 N N . GLY A 1 82 ? 17.299 -0.746 -16.265 1.00 85.81 82 GLY A N 1
ATOM 694 C CA . GLY A 1 82 ? 18.526 -1.546 -16.318 1.00 85.81 82 GLY A CA 1
ATOM 695 C C . GLY A 1 82 ? 18.464 -2.886 -15.576 1.00 85.81 82 GLY A C 1
ATOM 696 O O . GLY A 1 82 ? 19.479 -3.581 -15.531 1.00 85.81 82 GLY A O 1
ATOM 697 N N . ASN A 1 83 ? 17.305 -3.264 -15.026 1.00 84.31 83 ASN A N 1
ATOM 698 C CA . ASN A 1 83 ? 17.054 -4.596 -14.484 1.00 84.31 83 ASN A CA 1
ATOM 699 C C . ASN A 1 83 ? 15.978 -5.318 -15.312 1.00 84.31 83 ASN A C 1
ATOM 701 O O . ASN A 1 83 ? 14.850 -4.841 -15.425 1.00 84.31 83 ASN A O 1
ATOM 705 N N . ASP A 1 84 ? 16.335 -6.476 -15.867 1.00 83.31 84 ASP A N 1
ATOM 706 C CA . ASP A 1 84 ? 15.433 -7.294 -16.688 1.00 83.31 84 ASP A CA 1
ATOM 707 C C . ASP A 1 84 ? 14.452 -8.129 -15.841 1.00 83.31 84 ASP A C 1
ATOM 709 O O . ASP A 1 84 ? 13.449 -8.622 -16.358 1.00 83.31 84 ASP A O 1
ATOM 713 N N . GLU A 1 85 ? 14.713 -8.272 -14.538 1.00 87.38 85 GLU A N 1
ATOM 714 C CA . GLU A 1 85 ? 13.872 -9.025 -13.605 1.00 87.38 85 GLU A CA 1
ATOM 715 C C . GLU A 1 85 ? 13.009 -8.085 -12.739 1.00 87.38 85 GLU A C 1
ATOM 717 O O . GLU A 1 85 ? 13.477 -7.022 -12.311 1.00 87.38 85 GLU A O 1
ATOM 722 N N . PRO A 1 86 ? 11.757 -8.463 -12.417 1.00 86.06 86 PRO A N 1
ATOM 723 C CA . PRO A 1 86 ? 10.916 -7.686 -11.516 1.00 86.06 86 PRO A CA 1
ATOM 724 C C . PRO A 1 86 ? 11.483 -7.681 -10.091 1.00 86.06 86 PRO A C 1
ATOM 726 O O . PRO A 1 86 ? 11.952 -8.697 -9.569 1.00 86.06 86 PRO A O 1
ATOM 729 N N . VAL A 1 87 ? 11.372 -6.536 -9.426 1.00 88.44 87 VAL A N 1
ATOM 730 C CA . VAL A 1 87 ? 11.712 -6.366 -8.013 1.00 88.44 87 VAL A CA 1
ATOM 731 C C . VAL A 1 87 ? 10.466 -6.563 -7.166 1.00 88.44 87 VAL A C 1
ATOM 733 O O . VAL A 1 87 ? 9.415 -5.986 -7.445 1.00 88.44 87 VAL A O 1
ATOM 736 N N . PHE A 1 88 ? 10.599 -7.361 -6.106 1.00 89.56 88 PHE A N 1
ATOM 737 C CA . PHE A 1 88 ? 9.557 -7.569 -5.106 1.00 89.56 88 PHE A CA 1
ATOM 738 C C . PHE A 1 88 ? 10.000 -7.010 -3.758 1.00 89.56 88 PHE A C 1
ATOM 740 O O . PHE A 1 88 ? 11.090 -7.320 -3.275 1.00 89.56 88 PHE A O 1
ATOM 747 N N . GLN A 1 89 ? 9.136 -6.216 -3.134 1.00 90.56 89 GLN A N 1
ATOM 748 C CA . GLN A 1 89 ? 9.407 -5.542 -1.871 1.00 90.56 89 GLN A CA 1
ATOM 749 C C . GLN A 1 89 ? 8.238 -5.707 -0.899 1.00 90.56 89 GLN A C 1
ATOM 751 O O . GLN A 1 89 ? 7.07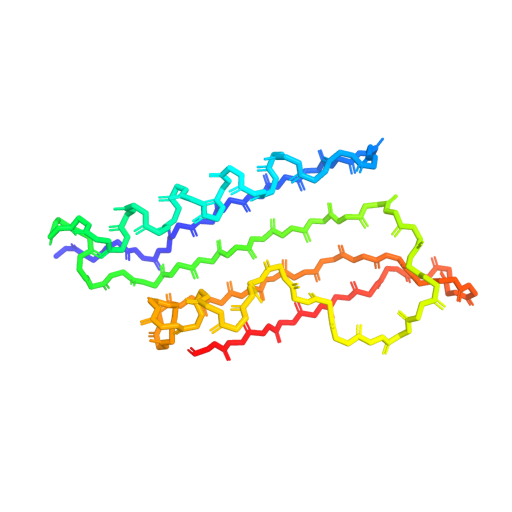3 -5.625 -1.281 1.00 90.56 89 GLN A O 1
ATOM 756 N N . ILE A 1 90 ? 8.563 -5.916 0.378 1.00 91.75 90 ILE A N 1
ATOM 757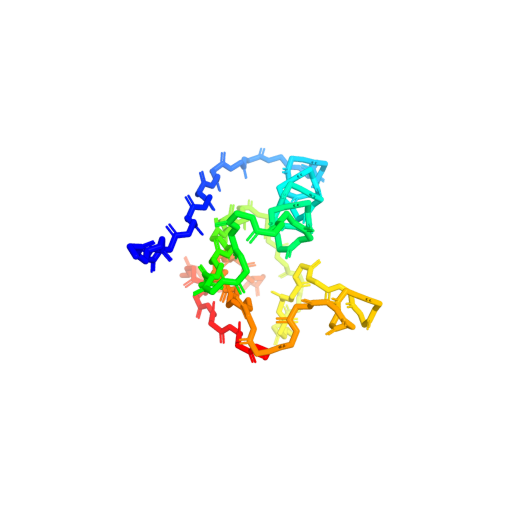 C CA . ILE A 1 90 ? 7.594 -5.974 1.474 1.00 91.75 90 ILE A CA 1
ATOM 758 C C . ILE A 1 90 ? 7.913 -4.843 2.446 1.00 91.75 90 ILE A C 1
ATOM 760 O O . ILE A 1 90 ? 9.036 -4.776 2.947 1.00 91.75 90 ILE A O 1
ATOM 764 N N . ILE A 1 91 ? 6.927 -3.995 2.739 1.00 92.06 91 ILE A N 1
ATOM 765 C CA . ILE A 1 91 ? 7.062 -2.912 3.719 1.00 92.06 91 ILE A CA 1
ATOM 766 C C . ILE A 1 91 ? 5.978 -3.080 4.779 1.00 92.06 91 ILE A C 1
ATOM 768 O O . ILE A 1 91 ? 4.790 -3.079 4.466 1.00 92.06 91 ILE A O 1
ATOM 772 N N . SER A 1 92 ? 6.376 -3.250 6.039 1.00 90.81 92 SER A N 1
ATOM 773 C CA . SER A 1 92 ? 5.445 -3.320 7.168 1.00 90.81 92 SER A CA 1
ATOM 774 C C . SER A 1 92 ? 5.575 -2.067 8.018 1.00 90.81 92 SER A C 1
ATOM 776 O O . SER A 1 92 ? 6.690 -1.664 8.350 1.00 90.81 92 SER A O 1
ATOM 778 N N . TYR A 1 93 ? 4.433 -1.501 8.393 1.00 87.00 93 TYR A N 1
ATOM 779 C CA . TYR A 1 93 ? 4.329 -0.319 9.247 1.00 87.00 93 TYR A CA 1
ATOM 780 C C . TYR A 1 93 ? 3.814 -0.691 10.629 1.00 87.00 93 TYR A C 1
ATOM 782 O O . TYR A 1 93 ? 3.134 -1.731 10.761 1.00 87.00 93 TYR A O 1
#